Protein AF-A0A523S3N4-F1 (afdb_monomer_lite)

Foldseek 3Di:
DPDAAEEEAEAEDALVCVVRLCVLVVVCVVCVVVRHHYDYHQPHRSVNCVPPPSVVVD

Secondary structure (DSSP, 8-state):
-PPPPEEEEEE---TTSGGGSHHHHHHHHHHHHTT-EEEEEE-GGGGGGGSTTTGGG-

Structure (mmCIF, N/CA/C/O backbone):
data_AF-A0A523S3N4-F1
#
_entry.id   AF-A0A523S3N4-F1
#
loop_
_atom_site.group_PDB
_atom_site.id
_atom_site.type_symbol
_atom_site.label_atom_id
_atom_site.label_alt_id
_atom_site.label_comp_id
_atom_site.label_asym_id
_atom_site.label_entity_id
_atom_site.label_seq_id
_atom_site.pdbx_PDB_ins_code
_atom_site.Cartn_x
_atom_site.Cartn_y
_atom_site.Cartn_z
_atom_site.occupancy
_atom_site.B_iso_or_equiv
_atom_site.auth_seq_id
_atom_site.auth_comp_id
_atom_site.auth_asym_id
_atom_site.auth_atom_id
_atom_site.pdbx_PDB_model_num
ATOM 1 N N . MET A 1 1 ? -18.297 5.257 22.417 1.00 52.66 1 MET A N 1
ATOM 2 C CA . MET A 1 1 ? -17.426 4.202 21.854 1.00 52.66 1 MET A CA 1
ATOM 3 C C . MET A 1 1 ? -16.094 4.863 21.557 1.00 52.66 1 MET A C 1
ATOM 5 O O . MET A 1 1 ? -16.129 6.001 21.115 1.00 52.66 1 MET A O 1
ATOM 9 N N . ALA A 1 2 ? -14.959 4.251 21.897 1.00 70.19 2 ALA A N 1
ATOM 10 C CA . ALA A 1 2 ? -13.666 4.845 21.555 1.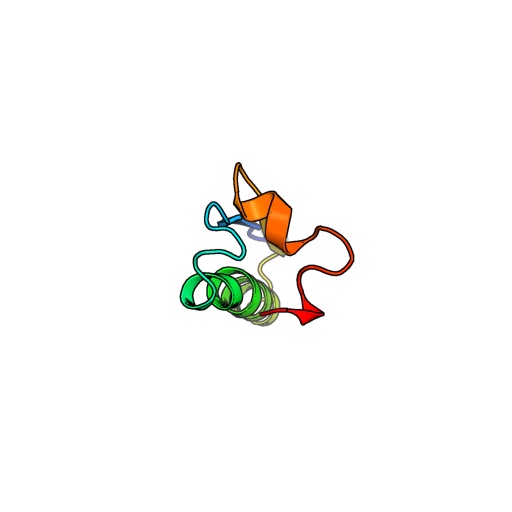00 70.19 2 ALA A CA 1
ATOM 11 C C . ALA A 1 2 ? -13.518 4.878 20.027 1.00 70.19 2 ALA A C 1
ATOM 13 O O . ALA A 1 2 ? -13.907 3.910 19.371 1.00 70.19 2 ALA A O 1
ATOM 14 N N . ASP A 1 3 ? -12.999 5.976 19.478 1.00 83.69 3 ASP A N 1
ATOM 15 C CA . ASP A 1 3 ? -12.776 6.095 18.039 1.00 83.69 3 ASP A CA 1
ATOM 16 C C . ASP A 1 3 ? -11.896 4.946 17.549 1.00 83.69 3 ASP A C 1
ATOM 18 O O . ASP A 1 3 ? -10.863 4.614 18.144 1.00 83.69 3 ASP A O 1
ATOM 22 N N . LYS A 1 4 ? -12.331 4.308 16.463 1.00 88.50 4 LYS A N 1
ATOM 23 C CA . LYS A 1 4 ? -11.607 3.189 15.875 1.00 88.50 4 LYS A CA 1
ATOM 24 C C . LYS A 1 4 ? -10.235 3.663 15.394 1.00 88.50 4 LYS A C 1
ATOM 26 O O . LYS A 1 4 ? -10.113 4.710 14.757 1.00 88.50 4 LYS A O 1
ATOM 31 N N . LYS A 1 5 ? -9.180 2.908 15.707 1.00 96.00 5 LYS A N 1
ATOM 32 C CA . LYS A 1 5 ? -7.812 3.262 15.298 1.00 96.00 5 LYS A CA 1
ATOM 33 C C . LYS A 1 5 ? -7.648 3.101 13.787 1.00 96.00 5 LYS A C 1
ATOM 35 O O . LYS A 1 5 ? -8.220 2.186 13.198 1.00 96.00 5 LYS A O 1
ATOM 40 N N . HIS A 1 6 ? -6.820 3.962 13.199 1.00 97.31 6 HIS A N 1
ATOM 41 C CA . HIS A 1 6 ? -6.509 3.966 11.772 1.00 97.31 6 HIS A CA 1
ATOM 42 C C . HIS A 1 6 ? -4.994 3.902 11.547 1.00 97.31 6 HIS A C 1
ATOM 44 O O . HIS A 1 6 ? -4.238 4.575 12.249 1.00 97.31 6 HIS A O 1
ATOM 50 N N . ILE A 1 7 ? -4.550 3.117 10.563 1.00 98.00 7 ILE A N 1
ATOM 51 C CA . ILE A 1 7 ? -3.145 3.032 10.136 1.00 98.00 7 ILE A CA 1
ATOM 52 C C . ILE A 1 7 ? -3.039 3.280 8.628 1.00 98.00 7 ILE A C 1
ATOM 54 O O . ILE A 1 7 ? -3.814 2.739 7.838 1.00 98.00 7 ILE A O 1
ATOM 58 N N . LEU A 1 8 ? -2.037 4.068 8.230 1.00 98.31 8 LEU A N 1
ATOM 59 C CA . LEU A 1 8 ? -1.650 4.292 6.839 1.00 98.31 8 LEU A CA 1
ATOM 60 C C . LEU A 1 8 ? -0.327 3.578 6.539 1.00 98.31 8 LEU A C 1
ATOM 62 O O . LEU A 1 8 ? 0.712 3.930 7.096 1.00 98.31 8 LEU A O 1
ATOM 66 N N . TYR A 1 9 ? -0.354 2.616 5.621 1.00 98.12 9 TYR A N 1
ATOM 67 C CA . TYR A 1 9 ? 0.841 1.989 5.062 1.00 98.12 9 TYR A CA 1
ATOM 68 C C . TYR A 1 9 ? 1.195 2.657 3.736 1.00 98.12 9 TYR A C 1
ATOM 70 O O . TYR A 1 9 ? 0.382 2.672 2.814 1.00 98.12 9 TYR A O 1
ATOM 78 N N . VAL A 1 10 ? 2.409 3.194 3.619 1.00 98.06 10 VAL A N 1
ATOM 79 C CA . VAL A 1 10 ? 2.880 3.837 2.384 1.00 98.06 10 VAL A CA 1
ATOM 80 C C . VAL A 1 10 ? 3.793 2.876 1.628 1.00 98.06 10 VAL A C 1
ATOM 82 O O . VAL A 1 10 ? 4.908 2.594 2.066 1.00 98.06 10 VAL A O 1
ATOM 85 N N . GLN A 1 11 ? 3.321 2.383 0.484 1.00 97.81 11 GLN A N 1
ATOM 86 C CA . GLN A 1 11 ? 4.095 1.529 -0.411 1.00 97.81 11 GLN A CA 1
ATOM 87 C C . GLN A 1 11 ? 4.789 2.397 -1.457 1.00 97.81 11 GLN A C 1
ATOM 89 O O . GLN A 1 11 ? 4.135 2.963 -2.331 1.00 97.81 11 GLN A O 1
ATOM 94 N N . THR A 1 12 ? 6.116 2.476 -1.385 1.00 97.75 12 THR A N 1
ATOM 95 C CA . THR A 1 12 ? 6.927 3.251 -2.338 1.00 97.75 12 THR A CA 1
ATOM 96 C C . THR A 1 12 ? 7.663 2.394 -3.362 1.00 97.75 12 THR A C 1
ATOM 9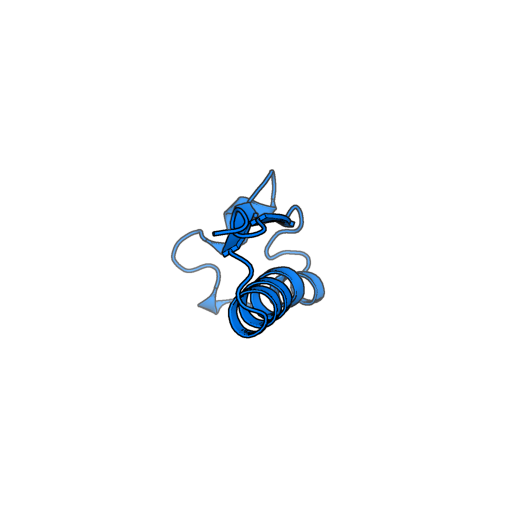8 O O . THR A 1 12 ? 8.018 2.895 -4.425 1.00 97.75 12 THR A O 1
ATOM 101 N N . SER A 1 13 ? 7.904 1.113 -3.059 1.00 97.50 13 SER A N 1
ATOM 102 C CA . SER A 1 13 ? 8.621 0.199 -3.960 1.00 97.50 13 SER A CA 1
ATOM 103 C C . SER A 1 13 ? 7.685 -0.346 -5.040 1.00 97.50 13 SER A C 1
ATOM 105 O O . SER A 1 13 ? 6.533 -0.674 -4.746 1.00 97.50 13 SER A O 1
ATOM 107 N N . GLY A 1 14 ? 8.181 -0.443 -6.272 1.00 96.00 14 GLY A N 1
ATOM 108 C CA . GLY A 1 14 ? 7.443 -0.986 -7.407 1.00 96.00 14 GLY A CA 1
ATOM 109 C C . GLY A 1 14 ? 7.754 -2.454 -7.683 1.00 96.00 14 GLY A C 1
ATOM 110 O O . GLY A 1 14 ? 8.414 -3.140 -6.897 1.00 96.00 14 GLY A O 1
ATOM 111 N N . VAL A 1 15 ? 7.269 -2.926 -8.831 1.00 95.81 15 VAL A N 1
ATOM 112 C CA . VAL A 1 15 ? 7.452 -4.308 -9.317 1.00 95.81 15 VAL A CA 1
ATOM 113 C C . VAL A 1 15 ? 8.905 -4.693 -9.605 1.00 95.81 15 VAL A C 1
ATOM 115 O O . VAL A 1 15 ? 9.226 -5.872 -9.687 1.00 95.81 15 VAL A O 1
ATOM 118 N N . ASP A 1 16 ? 9.804 -3.714 -9.672 1.00 94.25 16 ASP A N 1
ATOM 119 C CA . ASP A 1 16 ? 11.254 -3.898 -9.749 1.00 94.25 16 ASP A CA 1
ATOM 120 C C . ASP A 1 16 ? 11.869 -4.427 -8.439 1.00 94.25 16 ASP A C 1
ATOM 122 O O . ASP A 1 16 ? 12.957 -5.002 -8.449 1.00 94.25 16 ASP A O 1
ATOM 126 N N . THR A 1 17 ? 11.169 -4.280 -7.306 1.00 95.75 17 THR A N 1
ATOM 127 C CA . THR A 1 17 ? 11.607 -4.783 -5.995 1.00 95.75 17 THR A CA 1
ATOM 128 C C . THR A 1 17 ? 10.565 -5.734 -5.376 1.00 95.75 17 THR A C 1
ATOM 130 O O . THR A 1 17 ? 9.995 -5.444 -4.316 1.00 95.75 17 THR A O 1
ATOM 133 N N . PRO A 1 18 ? 10.322 -6.913 -5.981 1.00 93.06 18 PRO A N 1
ATOM 134 C CA . PRO A 1 18 ? 9.163 -7.767 -5.691 1.00 93.06 18 PRO A CA 1
ATOM 135 C C . PRO A 1 18 ? 9.092 -8.253 -4.236 1.00 93.06 18 PRO A C 1
ATOM 137 O O . PRO A 1 18 ? 8.023 -8.312 -3.628 1.00 93.06 18 PRO A O 1
ATOM 140 N N . LYS A 1 19 ? 10.252 -8.484 -3.606 1.00 94.50 19 LYS A N 1
ATOM 141 C CA . LYS A 1 19 ? 10.359 -8.890 -2.193 1.00 94.50 19 LYS A CA 1
ATOM 142 C C . LYS A 1 19 ? 9.800 -7.864 -1.198 1.00 94.50 19 LYS A C 1
ATOM 144 O O . LYS A 1 19 ? 9.702 -8.177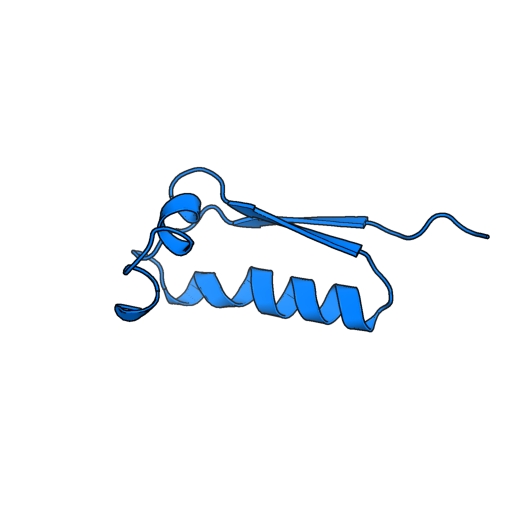 -0.021 1.00 94.50 19 LYS A O 1
ATOM 149 N N . ARG A 1 20 ? 9.473 -6.638 -1.616 1.00 95.19 20 ARG A N 1
ATOM 150 C CA . ARG A 1 20 ? 8.891 -5.605 -0.741 1.00 95.19 20 ARG A CA 1
ATOM 151 C C . ARG A 1 20 ? 7.379 -5.463 -0.890 1.00 95.19 20 ARG A C 1
ATOM 153 O O . ARG A 1 20 ? 6.781 -4.715 -0.125 1.00 95.19 20 ARG A O 1
ATOM 160 N N . LEU A 1 21 ? 6.764 -6.139 -1.862 1.00 94.81 21 LEU A N 1
ATOM 161 C CA . LEU A 1 21 ? 5.369 -5.880 -2.220 1.00 94.81 21 LEU A CA 1
ATOM 162 C C . LEU A 1 21 ? 4.365 -6.537 -1.279 1.00 94.81 21 LEU A C 1
ATOM 164 O O . LEU A 1 21 ? 3.285 -5.994 -1.090 1.00 94.81 21 LEU A O 1
ATOM 168 N N . TYR A 1 22 ? 4.712 -7.670 -0.665 1.00 95.06 22 TYR A N 1
ATOM 169 C CA . TYR A 1 22 ? 3.779 -8.414 0.187 1.00 95.06 22 TYR A CA 1
ATOM 170 C C . TYR A 1 22 ? 3.518 -7.722 1.534 1.00 95.06 22 TYR A C 1
ATOM 172 O O . TYR A 1 22 ? 2.409 -7.793 2.067 1.00 95.06 22 TYR A O 1
ATOM 180 N N . SER A 1 23 ? 4.529 -7.044 2.087 1.00 96.88 23 SER A N 1
ATOM 181 C CA . SER A 1 23 ? 4.509 -6.480 3.439 1.00 96.88 23 SER A CA 1
ATOM 182 C C . SER A 1 23 ? 3.299 -5.583 3.738 1.00 96.88 23 SER A C 1
ATOM 184 O O . SER A 1 23 ? 2.616 -5.863 4.725 1.00 96.88 23 SER A O 1
ATOM 186 N N . PRO A 1 24 ? 2.964 -4.547 2.937 1.00 96.81 24 PRO A N 1
ATOM 187 C CA . PRO A 1 24 ? 1.816 -3.685 3.235 1.00 96.81 24 PRO A CA 1
ATOM 188 C C . PRO A 1 24 ? 0.476 -4.435 3.234 1.00 96.81 24 PRO A C 1
ATOM 190 O O . PRO A 1 24 ? -0.396 -4.100 4.031 1.00 96.81 24 PRO A O 1
ATOM 193 N N . PHE A 1 25 ? 0.309 -5.469 2.401 1.00 96.44 25 PHE A N 1
ATOM 194 C CA . PHE A 1 25 ? -0.923 -6.264 2.376 1.00 96.44 25 PHE A CA 1
ATOM 195 C C . PHE A 1 25 ? -1.045 -7.156 3.611 1.00 96.44 25 PHE A C 1
ATOM 197 O O . PHE A 1 25 ? -2.094 -7.174 4.251 1.00 96.44 25 PHE A O 1
ATOM 204 N N . VAL A 1 26 ? 0.034 -7.846 3.995 1.00 98.06 26 VAL A N 1
ATOM 205 C CA . VAL A 1 26 ? 0.048 -8.683 5.208 1.00 98.06 26 VAL A CA 1
ATOM 206 C C . VAL A 1 26 ? -0.197 -7.834 6.457 1.00 98.06 26 VAL A C 1
ATOM 208 O O . VAL A 1 26 ? -1.013 -8.196 7.306 1.00 98.06 26 VAL A O 1
ATOM 211 N N . LEU A 1 27 ? 0.458 -6.675 6.555 1.00 98.19 27 LEU A N 1
ATOM 212 C CA . LEU A 1 27 ? 0.269 -5.747 7.670 1.00 98.19 27 LEU A CA 1
ATOM 213 C C . LEU A 1 27 ? -1.142 -5.143 7.683 1.00 98.19 27 LEU A C 1
ATOM 215 O O . LEU A 1 27 ? -1.756 -5.088 8.745 1.00 98.19 27 LEU A O 1
ATOM 219 N N . GLY A 1 28 ? -1.695 -4.775 6.523 1.00 98.19 28 GLY A N 1
ATOM 220 C CA . GLY A 1 28 ? -3.079 -4.308 6.399 1.00 98.19 28 GLY A CA 1
ATOM 221 C C . GLY A 1 28 ? -4.103 -5.339 6.881 1.00 98.19 28 GLY A C 1
ATOM 222 O O . GLY A 1 28 ? -5.002 -5.005 7.653 1.00 98.19 28 GLY A O 1
ATOM 223 N N . MET A 1 29 ? -3.928 -6.608 6.504 1.00 98.38 29 MET A N 1
ATOM 224 C CA . MET A 1 29 ? -4.787 -7.699 6.980 1.00 98.38 29 MET A CA 1
ATOM 225 C C . MET A 1 29 ? -4.613 -7.967 8.478 1.00 98.38 29 MET A C 1
ATOM 227 O O . MET A 1 29 ? -5.596 -8.217 9.175 1.00 98.38 29 MET A O 1
ATOM 231 N N . THR A 1 30 ? -3.384 -7.858 8.989 1.00 98.31 30 THR A N 1
ATOM 232 C CA . THR A 1 30 ? -3.092 -8.001 10.423 1.00 98.31 30 THR A CA 1
ATOM 233 C 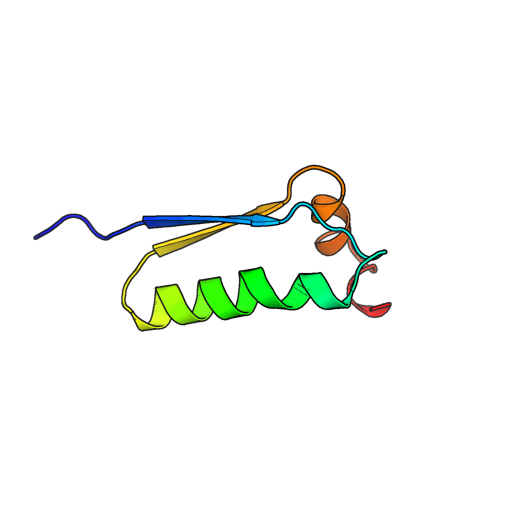C . THR A 1 30 ? -3.775 -6.897 11.230 1.00 98.31 30 THR A C 1
ATOM 235 O O . THR A 1 30 ? -4.445 -7.184 12.217 1.00 98.31 30 THR A O 1
ATOM 238 N N . ALA A 1 31 ? -3.690 -5.643 10.774 1.00 98.00 31 ALA A N 1
ATOM 239 C CA . ALA A 1 31 ? -4.397 -4.519 11.382 1.00 98.00 31 ALA A CA 1
ATOM 240 C C . ALA A 1 31 ? -5.914 -4.762 11.399 1.00 98.00 31 ALA A C 1
ATOM 242 O O . ALA A 1 31 ? -6.546 -4.601 12.443 1.00 98.00 31 ALA A O 1
ATOM 243 N N . LYS A 1 32 ? -6.486 -5.258 10.292 1.00 96.25 32 LYS A N 1
ATOM 244 C CA . LYS A 1 32 ? -7.917 -5.583 10.238 1.00 96.25 32 LYS A CA 1
ATOM 245 C C . LYS A 1 32 ? -8.317 -6.661 11.247 1.00 96.25 32 LYS A C 1
ATOM 247 O O . LYS A 1 32 ? -9.356 -6.523 11.887 1.00 96.25 32 LYS A O 1
ATOM 252 N N . ALA A 1 33 ? -7.492 -7.694 11.424 1.00 97.88 33 ALA A N 1
ATOM 253 C CA . ALA A 1 33 ? -7.715 -8.747 12.419 1.00 97.88 33 ALA A CA 1
ATOM 254 C C . ALA A 1 33 ? -7.662 -8.229 13.870 1.00 97.88 33 ALA A C 1
ATOM 256 O O . ALA A 1 33 ? -8.253 -8.830 14.761 1.00 97.88 33 ALA A O 1
ATOM 257 N N . MET A 1 34 ? -6.991 -7.098 14.102 1.00 97.31 34 MET A N 1
ATOM 258 C CA . MET A 1 34 ? -6.915 -6.407 15.394 1.00 97.31 34 MET A CA 1
ATOM 259 C C . MET A 1 34 ? -8.008 -5.3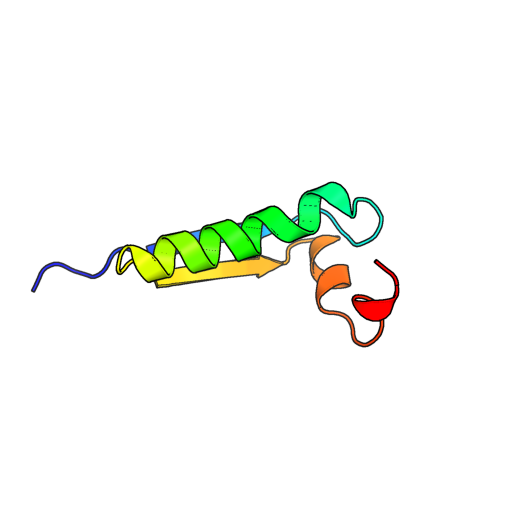39 15.577 1.00 97.31 34 MET A C 1
ATOM 261 O O . MET A 1 34 ? -7.911 -4.519 16.488 1.00 97.31 34 MET A O 1
ATOM 265 N N . ASP A 1 35 ? -9.016 -5.318 14.700 1.00 96.00 35 ASP A N 1
ATOM 266 C CA . ASP A 1 35 ? -10.054 -4.284 14.628 1.00 96.00 35 ASP A CA 1
ATOM 267 C C . ASP A 1 35 ? -9.502 -2.852 14.454 1.00 96.00 35 ASP A C 1
ATOM 269 O O . ASP A 1 35 ? -10.035 -1.867 14.965 1.00 96.00 35 ASP A O 1
ATOM 273 N N . ILE A 1 36 ? -8.415 -2.724 13.689 1.00 97.50 36 ILE A N 1
ATOM 274 C CA . ILE A 1 36 ? -7.834 -1.450 13.256 1.00 97.50 36 ILE A CA 1
ATOM 275 C C . ILE A 1 36 ? -8.153 -1.269 11.771 1.00 97.50 36 ILE A C 1
ATOM 277 O O . ILE A 1 36 ? -7.961 -2.184 10.966 1.00 97.50 36 ILE A O 1
ATOM 281 N N . ASP A 1 37 ? -8.633 -0.090 11.381 1.00 97.19 37 ASP A N 1
ATOM 282 C CA . ASP A 1 37 ? -8.839 0.205 9.965 1.00 97.19 37 ASP A CA 1
ATOM 283 C C . ASP A 1 37 ? -7.502 0.568 9.301 1.00 97.19 37 ASP A C 1
ATOM 285 O O . ASP A 1 37 ? -6.704 1.350 9.820 1.00 97.19 37 ASP A O 1
ATOM 289 N N . ALA A 1 38 ? -7.232 -0.034 8.144 1.00 98.06 38 ALA A N 1
ATOM 290 C CA . ALA A 1 38 ? -5.967 0.108 7.436 1.00 98.06 38 ALA A CA 1
ATOM 291 C C . ALA A 1 38 ? -6.185 0.667 6.030 1.00 98.06 38 ALA A C 1
ATOM 293 O O . ALA A 1 38 ? -7.084 0.234 5.311 1.00 98.06 38 ALA A O 1
ATOM 294 N N . THR A 1 39 ? -5.324 1.600 5.629 1.00 98.31 39 THR A N 1
ATOM 295 C CA . THR A 1 39 ? -5.240 2.124 4.260 1.00 98.31 39 THR A CA 1
ATOM 296 C C . THR A 1 39 ? -3.852 1.843 3.703 1.00 98.31 39 THR A C 1
ATOM 298 O O . THR A 1 39 ? -2.854 2.120 4.368 1.00 98.31 39 THR A O 1
ATOM 301 N N . ILE A 1 40 ? -3.774 1.316 2.481 1.00 98.06 40 ILE A N 1
ATOM 302 C CA . I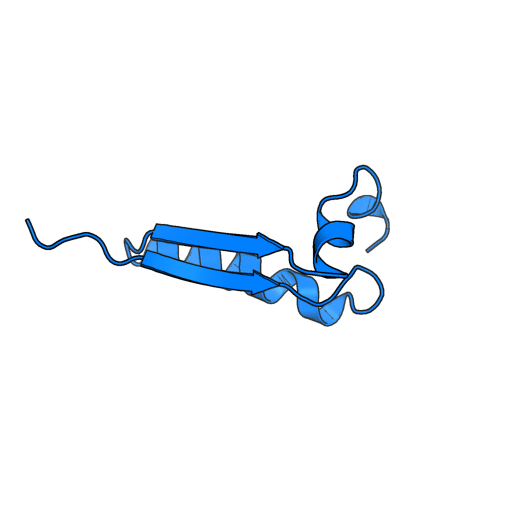LE A 1 40 ? -2.517 1.197 1.734 1.00 98.06 40 ILE A CA 1
ATOM 303 C C . ILE A 1 40 ? -2.493 2.309 0.689 1.00 98.06 40 ILE A C 1
ATOM 305 O O . ILE A 1 40 ? -3.358 2.366 -0.184 1.00 98.06 40 ILE A O 1
ATOM 309 N N . TYR A 1 41 ? -1.505 3.193 0.781 1.00 98.12 41 TYR A N 1
ATOM 310 C CA . TYR A 1 41 ? -1.278 4.269 -0.172 1.00 98.12 41 TYR A CA 1
ATOM 311 C C . TYR A 1 41 ? -0.070 3.950 -1.047 1.00 98.12 41 TYR A C 1
ATOM 313 O O . TYR A 1 41 ? 1.055 3.812 -0.564 1.00 98.12 41 TYR A O 1
ATOM 321 N N . PHE A 1 42 ? -0.317 3.827 -2.347 1.00 97.81 42 PHE A N 1
ATOM 322 C CA . PHE A 1 42 ? 0.707 3.559 -3.348 1.00 97.81 42 PHE A CA 1
ATOM 323 C C . PHE A 1 42 ? 1.301 4.883 -3.836 1.00 97.81 42 PHE A C 1
ATOM 325 O O . PHE A 1 42 ? 0.649 5.636 -4.557 1.00 97.81 42 PHE A O 1
ATOM 332 N N . LEU A 1 43 ? 2.543 5.166 -3.437 1.00 98.00 43 LEU A N 1
ATOM 333 C CA . LEU A 1 43 ? 3.257 6.406 -3.747 1.00 98.00 43 LEU A CA 1
ATOM 334 C C . LEU A 1 43 ? 4.441 6.126 -4.683 1.00 98.00 43 LEU A C 1
ATOM 336 O O . LEU A 1 43 ? 5.171 5.155 -4.498 1.00 98.00 43 LEU A O 1
ATOM 340 N N . GLY A 1 44 ? 4.682 6.994 -5.668 1.00 96.94 44 GLY A N 1
ATOM 341 C CA . GLY A 1 44 ? 5.819 6.849 -6.585 1.00 96.94 44 GLY A CA 1
ATOM 342 C C . GLY A 1 44 ? 5.760 5.529 -7.359 1.00 96.94 44 GLY A C 1
ATOM 343 O O . GLY A 1 44 ? 4.735 5.218 -7.962 1.00 96.94 44 GLY A O 1
ATOM 344 N N . LEU A 1 45 ? 6.831 4.728 -7.314 1.00 96.88 45 LEU A N 1
ATOM 345 C CA . LEU A 1 45 ? 6.884 3.430 -8.000 1.00 96.88 45 LEU A CA 1
ATOM 346 C C . LEU A 1 45 ? 5.879 2.412 -7.445 1.00 96.88 45 LEU A C 1
ATOM 348 O O . LEU A 1 45 ? 5.512 1.484 -8.165 1.00 96.88 45 LEU A O 1
ATOM 352 N N . GLY A 1 46 ? 5.366 2.607 -6.226 1.00 96.81 46 GLY A N 1
ATOM 353 C CA . GLY A 1 46 ? 4.315 1.766 -5.655 1.00 96.81 46 GLY A CA 1
ATOM 354 C C . GLY A 1 46 ? 3.065 1.674 -6.532 1.00 96.81 46 GLY A C 1
ATOM 355 O O . GLY A 1 46 ? 2.407 0.638 -6.541 1.00 96.81 46 GLY A O 1
ATOM 356 N N . ILE A 1 47 ? 2.769 2.699 -7.344 1.00 96.56 47 ILE A N 1
ATOM 357 C CA . ILE A 1 47 ? 1.617 2.676 -8.259 1.00 96.56 47 ILE A CA 1
ATOM 358 C C . ILE A 1 47 ? 1.718 1.568 -9.318 1.00 96.56 47 ILE A C 1
ATOM 360 O O . ILE A 1 47 ? 0.703 1.100 -9.829 1.00 96.56 47 ILE A O 1
ATOM 364 N N . THR A 1 48 ? 2.933 1.107 -9.634 1.00 96.69 48 THR A N 1
ATOM 365 C CA . THR A 1 48 ? 3.145 0.028 -10.611 1.00 96.69 48 THR A CA 1
ATOM 366 C C . THR A 1 48 ? 2.544 -1.300 -10.152 1.00 96.69 48 THR A C 1
ATOM 368 O O . THR A 1 48 ? 2.138 -2.089 -10.994 1.00 96.69 48 THR A O 1
ATOM 371 N N . VAL A 1 49 ? 2.397 -1.511 -8.839 1.00 95.38 49 VAL A N 1
ATOM 372 C CA . VAL A 1 49 ? 1.831 -2.734 -8.244 1.00 95.38 49 VAL A CA 1
ATOM 373 C C . VAL A 1 49 ? 0.351 -2.916 -8.595 1.00 95.38 49 VAL A C 1
ATOM 375 O O . VAL A 1 49 ? -0.118 -4.039 -8.734 1.00 95.38 49 VAL A O 1
ATOM 378 N N . VAL A 1 50 ? -0.392 -1.814 -8.752 1.00 94.56 50 VAL A N 1
ATOM 379 C CA . VAL A 1 50 ? -1.839 -1.829 -9.046 1.00 94.56 50 VAL A CA 1
ATOM 380 C C . VAL A 1 50 ? -2.152 -1.604 -10.525 1.00 94.56 50 VAL A C 1
ATOM 382 O O . VAL A 1 50 ? -3.316 -1.545 -10.925 1.00 94.56 50 VAL A O 1
ATOM 385 N N . LYS A 1 51 ? -1.123 -1.470 -11.365 1.00 95.69 51 LYS A N 1
ATOM 386 C CA . LYS A 1 51 ? -1.299 -1.349 -12.808 1.00 95.69 51 LYS A CA 1
ATOM 387 C C . LYS A 1 51 ? -1.728 -2.706 -13.372 1.00 95.69 51 LYS A C 1
ATOM 389 O O . LYS A 1 51 ? -1.081 -3.725 -13.143 1.00 95.69 51 LYS A O 1
ATOM 394 N N . LYS A 1 52 ? -2.825 -2.709 -14.136 1.00 96.44 52 LYS A N 1
ATOM 395 C CA . LYS A 1 52 ? -3.392 -3.917 -14.753 1.00 96.44 52 LYS A CA 1
ATOM 396 C C . LYS A 1 52 ? -2.316 -4.701 -15.516 1.00 96.44 52 LYS A C 1
ATOM 398 O O . LYS A 1 52 ? -1.653 -4.133 -16.385 1.00 96.44 52 LYS A O 1
ATOM 403 N N . GLY A 1 53 ? -2.188 -5.992 -15.219 1.00 95.69 53 GLY A N 1
ATOM 404 C CA . GLY A 1 53 ? -1.237 -6.890 -15.872 1.00 95.69 53 GLY A CA 1
ATOM 405 C C . GLY A 1 53 ? 0.156 -6.945 -15.234 1.00 95.69 53 GLY A C 1
ATOM 406 O O . GLY A 1 53 ? 0.975 -7.735 -15.694 1.00 95.69 53 GLY A O 1
ATOM 407 N N . GLU A 1 54 ? 0.485 -6.093 -14.254 1.00 94.25 54 GLU A N 1
ATOM 408 C CA . GLU A 1 54 ? 1.804 -6.134 -13.600 1.00 94.25 54 GLU A CA 1
ATOM 409 C C . GLU A 1 54 ? 1.872 -7.160 -12.460 1.00 94.25 54 GLU A C 1
ATOM 411 O O . GLU A 1 54 ? 2.937 -7.722 -12.220 1.00 94.25 54 GLU A O 1
ATOM 416 N N . ALA A 1 55 ? 0.752 -7.441 -11.787 1.00 89.56 55 ALA A N 1
ATOM 417 C CA . ALA A 1 55 ? 0.707 -8.402 -10.685 1.00 89.56 55 ALA A CA 1
ATOM 418 C C . ALA A 1 55 ? 1.016 -9.837 -11.149 1.00 89.56 55 ALA A C 1
ATOM 420 O O . ALA A 1 55 ? 1.613 -10.609 -10.413 1.00 89.56 55 ALA A O 1
ATOM 421 N N . GLU A 1 56 ? 0.654 -10.181 -12.383 1.00 92.00 56 GLU A N 1
ATOM 422 C CA . GLU A 1 56 ? 0.857 -11.496 -12.994 1.00 92.00 56 GLU A CA 1
ATOM 423 C C . GLU A 1 56 ? 2.320 -11.770 -13.386 1.00 92.00 56 GLU A C 1
ATOM 425 O O . GLU A 1 56 ? 2.658 -12.892 -13.758 1.00 92.00 56 GLU A O 1
ATOM 430 N N . LYS A 1 57 ? 3.186 -10.750 -13.345 1.00 89.12 57 LYS A N 1
ATOM 431 C CA . LYS A 1 57 ? 4.603 -10.852 -13.734 1.00 89.12 57 LYS A CA 1
ATOM 432 C C . LYS A 1 57 ? 5.550 -11.017 -12.546 1.00 89.12 57 LYS A C 1
ATOM 434 O O . LYS A 1 57 ? 6.756 -11.138 -12.767 1.00 89.12 57 LYS A O 1
ATOM 439 N N . VAL A 1 58 ? 5.028 -10.932 -11.324 1.00 84.31 58 VAL A N 1
ATOM 440 C CA . VAL A 1 58 ? 5.797 -10.836 -10.078 1.00 84.31 58 VAL A CA 1
ATOM 441 C C . VAL A 1 58 ? 5.600 -12.066 -9.207 1.00 84.31 58 VAL A C 1
ATOM 443 O O . VAL A 1 58 ? 4.458 -12.566 -9.139 1.00 84.31 58 VAL A O 1
#

Sequence (58 aa):
MADKKHILYVQTSGVDTPKRLYSPFVLGMTAKAMDIDATIYFLGLGITVVKKGEAEKV

Radius of gyration: 12.96 Å; chains: 1; bounding box: 29×18×38 Å

pLDDT: mean 94.64, std 7.2, range [52.66, 98.38]